Protein AF-A0A496QNT6-F1 (afdb_monomer)

pLDDT: mean 83.69, std 11.9, range [56.31, 95.62]

Foldseek 3Di:
DVVVVVCCQVPVVVHDDPDPDPPPPPDDPPDDPPDDDPVRLVVVLVPDDDPVSLLSCCCVQFVDDSVQSVPFDPVQQDLPQQKGWRACPDPRDIDITGHDPVSSVVVVVVVVD

Nearest PDB structures (foldseek):
  2a3v-assembly1_A  TM=8.321E-01  e=2.592E-07  Vibrio cholerae O1 biovar El Tor str. N16961
  2a3v-assembly1_C  TM=8.320E-01  e=3.368E-07  Vibrio cholerae O1 biovar El Tor str. N16961
  2a3v-assembly1_D  TM=8.325E-01  e=5.325E-07  Vibrio cholerae O1 biovar El Tor str. N16961
  5hxy-assembly5_E  TM=6.626E-01  e=1.233E-05  Thermoplasma acidophilum DSM 1728
  5hxy-assembly4_D  TM=6.886E-01  e=4.007E-05  Thermoplasma acidophilum DSM 1728

Sequence (113 aa):
MLS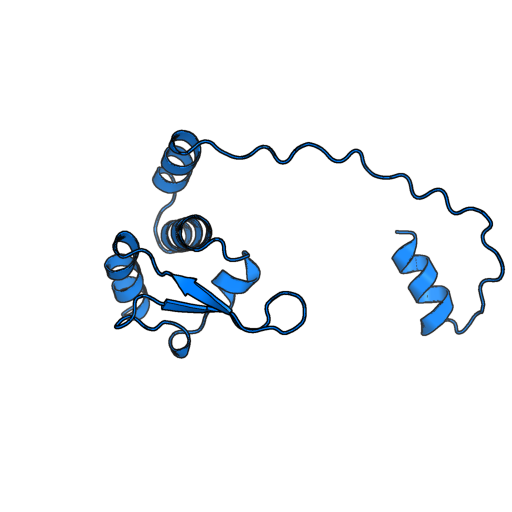AVLFLYRYVLEKEIDDLGPIIRAQKPKRLPVVLSKDEVRKVISQLSGDRRLIAALLYGTGMRLMECLRLRVKDIDLSRNEILIRDG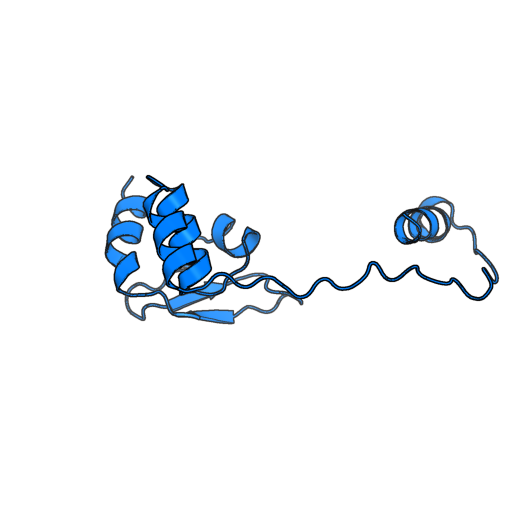KGEKDRITMLPESLKAELIKHLKK

Radius of gyration: 20.89 Å; Cα contacts (8 Å, |Δi|>4): 86; chains: 1; bounding box: 49×29×54 Å

Structure (mmCIF, N/CA/C/O backbone):
data_AF-A0A496QNT6-F1
#
_entry.id   AF-A0A496QNT6-F1
#
loop_
_atom_site.group_PDB
_atom_site.id
_atom_site.type_symbol
_atom_site.label_atom_id
_atom_site.label_alt_id
_atom_site.label_comp_id
_atom_site.label_asym_id
_atom_site.label_entity_id
_atom_site.label_seq_id
_atom_site.pdbx_PDB_ins_code
_atom_site.Cartn_x
_atom_site.Cartn_y
_atom_site.Cartn_z
_atom_site.occupancy
_atom_site.B_iso_or_equiv
_atom_site.auth_seq_id
_atom_site.auth_comp_id
_atom_site.auth_asym_id
_atom_site.auth_atom_id
_atom_site.pdbx_PDB_model_num
ATOM 1 N N . MET A 1 1 ? 13.559 8.981 -22.996 1.00 60.56 1 MET A N 1
ATOM 2 C CA . MET A 1 1 ? 13.701 9.612 -24.324 1.00 60.56 1 MET A CA 1
ATOM 3 C C . MET A 1 1 ? 14.301 8.648 -25.335 1.00 60.56 1 MET A C 1
ATOM 5 O O . MET A 1 1 ? 13.570 8.279 -26.236 1.00 60.56 1 MET A O 1
ATOM 9 N N . LEU A 1 2 ? 15.522 8.126 -25.149 1.00 74.12 2 LEU A N 1
ATOM 10 C CA . LEU A 1 2 ? 16.122 7.186 -26.114 1.00 74.12 2 LEU A CA 1
ATOM 11 C C . LEU A 1 2 ? 15.254 5.950 -26.435 1.00 74.12 2 LEU A C 1
ATOM 13 O O . LEU A 1 2 ? 15.092 5.612 -27.598 1.00 74.12 2 LEU A O 1
ATOM 17 N N . SER A 1 3 ? 14.626 5.318 -25.434 1.00 75.44 3 SER A N 1
ATOM 18 C CA . SER A 1 3 ? 13.741 4.163 -25.675 1.00 75.44 3 SER A CA 1
ATOM 19 C C . SER A 1 3 ? 12.506 4.495 -26.526 1.00 75.44 3 SER A C 1
ATOM 21 O O . SER A 1 3 ? 12.029 3.628 -27.243 1.00 75.44 3 SER A O 1
ATOM 23 N N . ALA A 1 4 ? 11.998 5.731 -26.461 1.00 81.12 4 ALA A N 1
ATOM 24 C CA . ALA A 1 4 ? 10.843 6.156 -27.253 1.00 81.12 4 ALA A CA 1
ATOM 25 C C . ALA A 1 4 ? 11.233 6.412 -28.718 1.00 81.12 4 ALA A C 1
ATOM 27 O O . ALA A 1 4 ? 10.504 6.026 -29.622 1.00 81.12 4 ALA A O 1
ATOM 28 N N . VAL A 1 5 ? 12.416 6.993 -28.951 1.00 81.62 5 VAL A N 1
ATOM 29 C CA . VAL A 1 5 ? 12.968 7.188 -30.303 1.00 81.62 5 VAL A CA 1
ATOM 30 C C . VAL A 1 5 ? 13.302 5.842 -30.950 1.00 81.62 5 VAL A C 1
ATOM 32 O O . VAL A 1 5 ? 12.924 5.604 -32.091 1.00 81.62 5 VAL A O 1
ATOM 35 N N . LEU A 1 6 ? 13.924 4.921 -30.203 1.00 78.94 6 LEU A N 1
ATOM 36 C CA . LEU A 1 6 ? 14.165 3.550 -30.666 1.00 78.94 6 LEU A CA 1
ATOM 37 C C . LEU A 1 6 ? 12.862 2.815 -31.008 1.00 78.94 6 LEU A C 1
ATOM 39 O O . LEU A 1 6 ? 12.815 2.104 -32.006 1.00 78.94 6 LEU A O 1
ATOM 43 N N . PHE A 1 7 ? 11.816 2.987 -30.193 1.00 82.94 7 PHE A N 1
ATOM 44 C CA . PHE A 1 7 ? 10.502 2.401 -30.451 1.00 82.94 7 PHE A CA 1
ATOM 45 C C . PHE A 1 7 ? 9.878 2.950 -31.741 1.00 82.94 7 PHE A C 1
ATOM 47 O O . PHE A 1 7 ? 9.443 2.167 -32.577 1.00 82.94 7 PHE A O 1
ATOM 54 N N . LEU A 1 8 ? 9.895 4.275 -31.931 1.00 85.38 8 LEU A N 1
ATOM 55 C CA . LEU A 1 8 ? 9.386 4.923 -33.142 1.00 85.38 8 LEU A CA 1
ATOM 56 C C . LEU A 1 8 ? 10.072 4.376 -34.401 1.00 85.38 8 LEU A C 1
ATOM 58 O O . LEU A 1 8 ? 9.401 3.959 -35.336 1.00 85.38 8 LEU A O 1
ATOM 62 N N . TYR A 1 9 ? 11.404 4.345 -34.419 1.00 82.50 9 TYR A N 1
ATOM 63 C CA . TYR A 1 9 ? 12.144 3.901 -35.600 1.00 82.50 9 TYR A CA 1
ATOM 64 C C . TYR A 1 9 ? 11.925 2.420 -35.915 1.00 82.50 9 TYR A C 1
ATOM 66 O O . TYR A 1 9 ? 11.683 2.084 -37.069 1.00 82.50 9 TYR A O 1
ATOM 74 N N . ARG A 1 10 ? 11.954 1.551 -34.895 1.00 80.94 10 ARG A N 1
ATOM 75 C CA . ARG A 1 10 ? 11.827 0.101 -35.096 1.00 80.94 10 ARG A CA 1
ATOM 76 C C . ARG A 1 10 ? 10.404 -0.347 -35.417 1.00 80.94 10 ARG A C 1
ATOM 78 O O . ARG A 1 10 ? 10.239 -1.225 -36.247 1.00 80.94 10 ARG A O 1
ATOM 85 N N . TYR A 1 11 ? 9.400 0.216 -34.744 1.00 82.88 11 TYR A N 1
ATOM 86 C CA . TYR A 1 11 ? 8.033 -0.323 -34.777 1.00 82.88 11 TYR A CA 1
ATOM 87 C C . TYR A 1 11 ? 7.022 0.557 -35.508 1.00 82.88 11 TYR A C 1
ATOM 89 O O . TYR A 1 11 ? 5.957 0.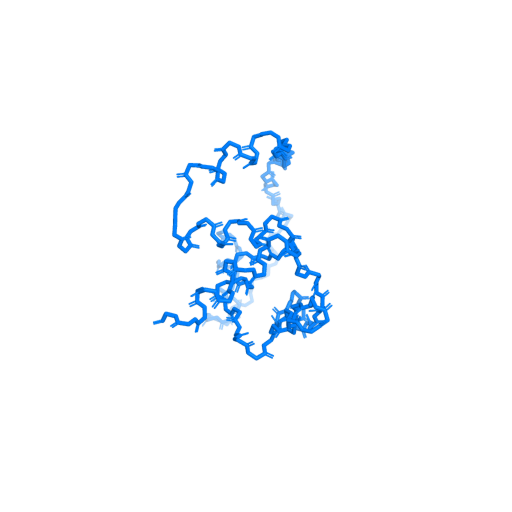067 -35.853 1.00 82.88 11 TYR A O 1
ATOM 97 N N . VAL A 1 12 ? 7.311 1.845 -35.711 1.00 87.06 12 VAL A N 1
ATOM 98 C CA . VAL A 1 12 ? 6.391 2.759 -36.413 1.00 87.06 12 VAL A CA 1
ATOM 99 C C . VAL A 1 12 ? 6.910 3.093 -37.805 1.00 87.06 12 VAL A C 1
ATOM 101 O O . VAL A 1 12 ? 6.139 3.137 -38.753 1.00 87.06 12 VAL A O 1
ATOM 104 N N . LEU A 1 13 ? 8.213 3.346 -37.927 1.00 86.44 13 LEU A N 1
ATOM 105 C CA . LEU A 1 13 ? 8.847 3.694 -39.200 1.00 86.44 13 LEU A CA 1
ATOM 106 C C . LEU A 1 13 ? 9.448 2.480 -39.921 1.00 86.44 13 LEU A C 1
ATOM 108 O O . LEU A 1 13 ? 9.974 2.667 -41.013 1.00 86.44 13 LEU A O 1
ATOM 112 N N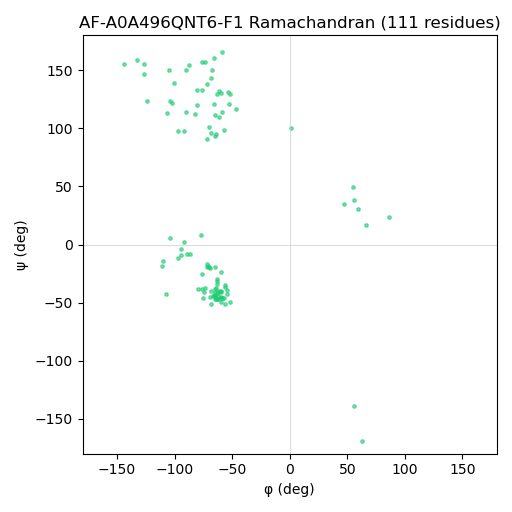 . GLU A 1 14 ? 9.401 1.290 -39.304 1.00 83.12 14 GLU A N 1
ATOM 113 C CA . GLU A 1 14 ? 9.938 0.019 -39.827 1.00 83.12 14 GLU A CA 1
ATOM 114 C C . GLU A 1 14 ? 11.365 0.137 -40.393 1.00 83.12 14 GLU A C 1
ATOM 116 O O . GLU A 1 14 ? 11.735 -0.504 -41.374 1.00 83.12 14 GLU A O 1
ATOM 121 N N . LYS A 1 15 ? 12.193 0.986 -39.773 1.00 81.12 15 LYS A N 1
ATOM 122 C CA . LYS A 1 15 ? 13.590 1.187 -40.159 1.00 81.12 15 LYS A CA 1
ATOM 123 C C . LYS A 1 15 ? 14.504 0.475 -39.179 1.00 81.12 15 LYS A C 1
ATOM 125 O O . LYS A 1 15 ? 14.490 0.762 -37.977 1.00 81.12 15 LYS A O 1
ATOM 130 N N . GLU A 1 16 ? 15.346 -0.408 -39.703 1.00 71.50 16 GLU A N 1
ATOM 131 C CA . GLU A 1 16 ? 16.461 -0.953 -38.942 1.00 71.50 16 GLU A CA 1
ATOM 132 C C . GLU A 1 16 ? 17.450 0.175 -38.639 1.00 71.50 16 GLU A C 1
ATOM 134 O O . GLU A 1 16 ? 17.936 0.871 -39.530 1.00 71.50 16 GLU A O 1
ATOM 139 N N . ILE A 1 17 ? 17.691 0.408 -37.349 1.00 71.25 17 ILE A N 1
ATOM 140 C CA . ILE A 1 17 ? 18.793 1.261 -36.920 1.00 71.25 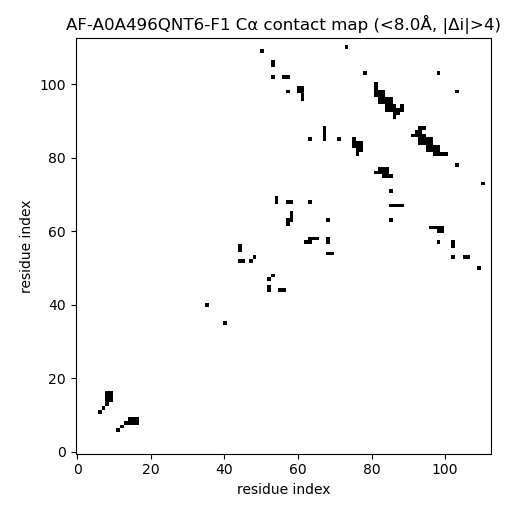17 ILE A CA 1
ATOM 141 C C . ILE A 1 17 ? 19.980 0.330 -36.710 1.00 71.25 17 ILE A C 1
ATOM 143 O O . ILE A 1 17 ? 20.068 -0.309 -35.655 1.00 71.25 17 ILE A O 1
ATOM 147 N N . ASP A 1 18 ? 20.849 0.249 -37.713 1.00 66.94 18 ASP A N 1
ATOM 148 C CA . ASP A 1 18 ? 22.154 -0.384 -37.565 1.00 66.94 18 ASP A CA 1
ATOM 149 C C . ASP A 1 18 ? 23.057 0.419 -36.621 1.00 66.94 18 ASP A C 1
ATOM 151 O O . ASP A 1 18 ? 22.895 1.629 -36.449 1.00 66.94 18 ASP A O 1
ATOM 155 N N . ASP A 1 19 ? 23.942 -0.329 -35.961 1.00 62.78 19 ASP A N 1
ATOM 156 C CA . ASP A 1 19 ? 24.890 0.036 -34.902 1.00 62.78 19 ASP A CA 1
ATOM 157 C C . ASP A 1 19 ? 24.887 1.510 -34.437 1.00 62.78 19 ASP A C 1
ATOM 159 O O . ASP A 1 19 ? 25.522 2.394 -35.008 1.00 62.78 19 ASP A O 1
ATOM 163 N N . LEU A 1 20 ? 24.220 1.764 -33.307 1.00 63.78 20 LEU A N 1
ATOM 164 C CA . LEU A 1 20 ? 24.258 3.056 -32.605 1.00 63.78 20 LEU A CA 1
ATOM 165 C C . LEU A 1 20 ? 25.559 3.271 -31.806 1.00 63.78 20 LEU A C 1
ATOM 167 O O . LEU A 1 20 ? 25.642 4.220 -31.019 1.00 63.78 20 LEU A O 1
ATOM 171 N N . GLY A 1 21 ? 26.552 2.388 -31.956 1.00 66.38 21 GLY A N 1
ATOM 172 C CA . GLY A 1 21 ? 27.747 2.355 -31.126 1.00 66.38 21 GLY A CA 1
ATOM 173 C C . GLY A 1 21 ? 27.418 2.068 -29.653 1.00 66.38 21 GLY A C 1
ATOM 174 O O . GLY A 1 21 ? 26.287 1.706 -29.298 1.00 66.38 21 GLY A O 1
ATOM 175 N N . PRO A 1 22 ? 28.387 2.233 -28.733 1.00 57.50 22 PRO A N 1
ATOM 176 C CA . PRO A 1 22 ? 28.143 2.066 -27.308 1.00 57.50 22 PRO A CA 1
ATOM 177 C C . PRO A 1 22 ? 27.226 3.186 -26.810 1.00 57.50 22 PRO A C 1
ATOM 179 O O . PRO A 1 22 ? 27.657 4.283 -26.460 1.00 57.50 22 PRO A O 1
ATOM 182 N N . ILE A 1 23 ? 25.928 2.894 -26.748 1.00 61.44 23 ILE A N 1
ATOM 183 C CA . ILE A 1 23 ? 24.934 3.754 -26.115 1.00 61.44 23 ILE A CA 1
ATOM 184 C C . ILE A 1 23 ? 25.266 3.836 -24.622 1.00 61.44 23 ILE A C 1
ATOM 186 O O . ILE A 1 23 ? 24.838 3.004 -23.814 1.00 61.44 23 ILE A O 1
ATOM 190 N N . ILE A 1 24 ? 25.998 4.876 -24.232 1.00 59.88 24 ILE A N 1
ATOM 191 C CA . ILE A 1 24 ? 26.231 5.207 -22.830 1.00 59.88 24 ILE A CA 1
ATOM 192 C C . ILE A 1 24 ? 24.911 5.742 -22.280 1.00 59.88 24 ILE A C 1
ATOM 194 O O . ILE A 1 24 ? 24.592 6.931 -22.347 1.00 59.88 24 ILE A O 1
ATOM 198 N N . ARG A 1 25 ? 24.087 4.841 -21.740 1.00 59.59 25 ARG A N 1
ATOM 199 C CA . ARG A 1 25 ? 22.952 5.248 -20.917 1.00 59.59 25 ARG A CA 1
ATOM 200 C C . ARG A 1 25 ? 23.519 5.997 -19.722 1.00 59.59 25 ARG A C 1
ATOM 202 O O . ARG A 1 25 ? 24.096 5.376 -18.834 1.00 59.59 25 ARG A O 1
ATOM 209 N N . ALA A 1 26 ? 23.303 7.308 -19.679 1.00 59.62 26 ALA A N 1
ATOM 210 C CA . ALA A 1 26 ? 23.474 8.076 -18.459 1.00 59.62 26 ALA A CA 1
ATOM 211 C C . ALA A 1 26 ? 22.565 7.449 -17.390 1.00 59.62 26 ALA A C 1
ATOM 213 O O . ALA A 1 26 ? 21.345 7.651 -17.383 1.00 59.62 26 ALA A O 1
ATOM 214 N N . GLN A 1 27 ? 23.140 6.608 -16.528 1.00 59.16 27 GLN A N 1
ATOM 215 C CA . GLN A 1 27 ? 22.431 6.113 -15.365 1.00 59.16 27 GLN A CA 1
ATOM 216 C C . GLN A 1 27 ? 22.177 7.331 -14.493 1.00 59.16 27 GLN A C 1
ATOM 218 O O . GLN A 1 27 ? 23.111 7.932 -13.964 1.00 59.16 27 GLN A O 1
ATOM 223 N N . LYS A 1 28 ? 20.906 7.726 -14.365 1.00 62.38 28 LYS A N 1
ATOM 224 C CA . LYS A 1 28 ? 20.535 8.696 -13.338 1.00 62.38 28 LYS A CA 1
ATOM 225 C C . LYS A 1 28 ? 21.087 8.162 -12.014 1.00 62.38 28 LYS A C 1
ATOM 227 O O . LYS A 1 28 ? 20.846 6.983 -11.730 1.00 62.38 28 LYS A O 1
ATOM 232 N N . PRO A 1 29 ? 21.819 8.974 -11.233 1.00 61.84 29 PRO A N 1
ATOM 233 C CA . PRO A 1 29 ? 22.360 8.520 -9.964 1.00 61.84 29 PRO A CA 1
ATOM 234 C C . PRO A 1 29 ? 21.211 7.933 -9.146 1.00 61.84 29 PRO A C 1
ATOM 236 O O . PRO A 1 29 ? 20.196 8.599 -8.918 1.00 61.84 29 PRO A O 1
ATOM 239 N N . LYS A 1 30 ? 21.337 6.651 -8.781 1.00 58.72 30 LYS A N 1
ATOM 240 C CA . LYS A 1 30 ? 20.379 5.973 -7.909 1.00 58.72 30 LYS A CA 1
ATOM 241 C C . LYS A 1 30 ? 20.472 6.656 -6.551 1.00 58.72 30 LYS A C 1
ATOM 243 O O . LYS A 1 30 ? 21.332 6.322 -5.744 1.00 58.72 30 LYS A O 1
ATOM 248 N N . ARG A 1 31 ? 19.618 7.653 -6.318 1.00 58.62 31 ARG A N 1
ATOM 249 C CA . ARG A 1 31 ? 19.427 8.202 -4.977 1.00 58.62 31 ARG A CA 1
ATOM 250 C C . ARG A 1 31 ? 18.948 7.053 -4.103 1.00 58.62 31 ARG A C 1
ATOM 252 O O . ARG A 1 31 ? 18.043 6.320 -4.508 1.00 58.62 31 ARG A O 1
ATOM 259 N N . LEU A 1 32 ? 19.582 6.879 -2.948 1.00 56.31 32 LEU A N 1
ATOM 260 C CA . LEU A 1 32 ? 19.097 5.931 -1.957 1.00 56.31 32 LEU A CA 1
ATOM 261 C C . LEU A 1 32 ? 17.626 6.267 -1.676 1.00 56.31 32 LEU A C 1
ATOM 263 O O . LEU A 1 32 ? 17.307 7.450 -1.508 1.00 56.31 32 LEU A O 1
ATOM 267 N N . PRO A 1 33 ? 16.717 5.279 -1.697 1.00 59.50 33 PRO A N 1
ATOM 268 C CA . PRO A 1 33 ? 15.341 5.529 -1.318 1.00 59.50 33 PRO A CA 1
ATOM 269 C C . PRO A 1 33 ? 15.349 6.043 0.122 1.00 59.50 33 PRO A C 1
ATOM 271 O O . PRO A 1 33 ? 15.757 5.333 1.039 1.00 59.50 33 PRO A O 1
ATOM 274 N N . VAL A 1 34 ? 14.946 7.299 0.307 1.00 70.69 34 VAL A N 1
ATOM 275 C CA . VAL A 1 34 ? 14.729 7.864 1.638 1.00 70.69 34 VAL A CA 1
ATOM 276 C C . VAL A 1 34 ? 13.485 7.174 2.177 1.00 70.69 34 VAL A C 1
ATOM 278 O O . VAL A 1 34 ? 12.369 7.450 1.737 1.00 70.69 34 VAL A O 1
ATOM 281 N N . VAL A 1 35 ? 13.694 6.194 3.050 1.00 79.94 35 VAL A N 1
ATOM 282 C CA . VAL A 1 35 ? 12.608 5.517 3.753 1.00 79.94 35 VAL A CA 1
ATOM 283 C C . VAL A 1 35 ? 12.171 6.391 4.919 1.00 79.94 35 VAL A C 1
ATOM 285 O O . VAL A 1 35 ? 13.005 6.897 5.664 1.00 79.94 35 VAL A O 1
ATOM 288 N N . LEU A 1 36 ? 10.861 6.578 5.063 1.00 85.25 36 LEU A N 1
ATOM 289 C CA . LEU A 1 36 ? 10.307 7.272 6.220 1.00 85.25 36 LEU A CA 1
ATOM 290 C C . LEU A 1 36 ? 10.429 6.377 7.456 1.00 85.25 36 LEU A C 1
ATOM 292 O O . LEU A 1 36 ? 10.145 5.177 7.405 1.00 85.25 36 LEU A O 1
ATOM 296 N N . SER A 1 37 ? 10.806 6.971 8.581 1.00 91.06 37 SER A N 1
ATOM 297 C CA . SER A 1 37 ? 10.707 6.338 9.892 1.00 91.06 37 SER A CA 1
ATOM 298 C C . SER A 1 37 ? 9.240 6.111 10.283 1.00 91.06 37 SER A C 1
ATOM 300 O O . SER A 1 37 ? 8.322 6.762 9.776 1.00 91.06 37 SER A O 1
ATOM 302 N N . LYS A 1 38 ? 8.996 5.204 11.237 1.00 89.88 38 LYS A N 1
ATOM 303 C CA . LYS A 1 38 ? 7.637 4.916 11.734 1.00 89.88 38 LYS A CA 1
ATOM 304 C C . LYS A 1 38 ? 6.930 6.174 12.255 1.00 89.88 38 LYS A C 1
ATOM 306 O O . LYS A 1 38 ? 5.724 6.320 12.059 1.00 89.88 38 LYS A O 1
ATOM 311 N N . ASP A 1 39 ? 7.668 7.080 12.893 1.00 92.62 39 ASP A N 1
ATOM 312 C CA . ASP A 1 39 ? 7.115 8.323 13.431 1.00 92.62 39 ASP A CA 1
ATOM 313 C C . ASP A 1 39 ? 6.782 9.339 12.340 1.00 92.62 39 ASP A C 1
ATOM 315 O O . ASP A 1 39 ? 5.748 10.001 12.419 1.00 92.62 39 ASP A O 1
ATOM 319 N N . GLU A 1 40 ? 7.598 9.435 11.289 1.00 92.69 40 GLU A N 1
ATOM 320 C CA . GLU A 1 40 ? 7.289 10.280 10.132 1.00 92.69 40 GLU A CA 1
ATOM 321 C C . GLU A 1 40 ? 6.052 9.776 9.394 1.00 92.69 40 GLU A C 1
ATOM 323 O O . GLU A 1 40 ? 5.158 10.564 9.093 1.00 92.69 40 GLU A O 1
ATOM 328 N N . VAL A 1 41 ? 5.941 8.461 9.178 1.00 92.94 41 VAL A N 1
ATOM 329 C CA .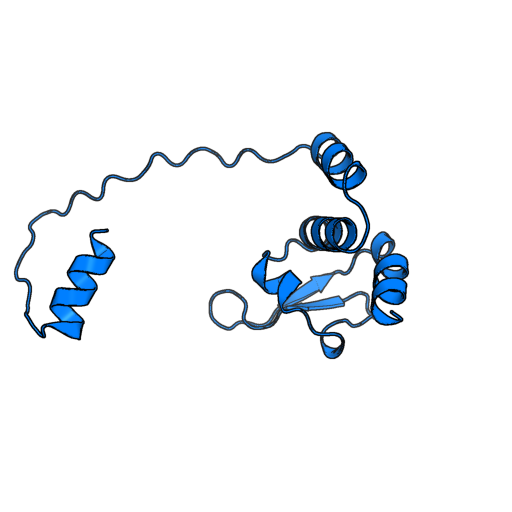 VAL A 1 41 ? 4.736 7.867 8.583 1.00 92.94 41 VAL A CA 1
ATOM 330 C C . VAL A 1 41 ? 3.507 8.183 9.431 1.00 92.94 41 VAL A C 1
ATOM 332 O O . VAL A 1 41 ? 2.486 8.614 8.894 1.00 92.94 41 VAL A O 1
ATOM 335 N N . ARG A 1 42 ? 3.600 8.026 10.758 1.00 91.75 42 ARG A N 1
ATOM 336 C CA . ARG A 1 42 ? 2.496 8.347 11.671 1.00 91.75 42 ARG A CA 1
ATOM 337 C C . ARG A 1 42 ? 2.084 9.816 11.558 1.00 91.75 42 ARG A C 1
ATOM 339 O O . ARG A 1 42 ? 0.891 10.082 11.445 1.00 91.75 42 ARG A O 1
ATOM 346 N N . LYS A 1 43 ? 3.048 10.746 11.543 1.00 94.00 43 LYS A N 1
ATOM 347 C CA . LYS A 1 43 ? 2.798 12.188 11.370 1.00 94.00 43 LYS A CA 1
ATOM 348 C C . LYS A 1 43 ? 2.133 12.502 10.031 1.00 94.00 43 LYS A C 1
ATOM 350 O O . LYS A 1 43 ? 1.232 13.327 9.990 1.00 94.00 43 LYS A O 1
ATOM 355 N N . VAL A 1 44 ? 2.545 11.850 8.945 1.00 93.44 44 VAL A N 1
ATOM 356 C CA . VAL A 1 44 ? 1.942 12.062 7.620 1.00 93.44 44 VAL A CA 1
ATOM 357 C C . VAL A 1 44 ? 0.510 11.531 7.588 1.00 93.44 44 VAL A C 1
ATOM 359 O O . VAL A 1 44 ? -0.404 12.267 7.226 1.00 93.44 44 VAL A O 1
ATOM 362 N N . ILE A 1 45 ? 0.288 10.283 8.011 1.00 93.19 45 ILE A N 1
ATOM 363 C CA . ILE A 1 45 ? -1.046 9.662 7.998 1.00 93.19 45 ILE A CA 1
ATOM 364 C C . ILE A 1 45 ? -2.014 10.410 8.926 1.00 93.19 45 ILE A C 1
ATOM 366 O O . ILE A 1 45 ? -3.193 10.529 8.597 1.00 93.19 45 ILE A O 1
ATOM 370 N N . SER A 1 46 ? -1.542 10.962 10.051 1.00 93.56 46 SER A N 1
ATOM 371 C CA . SER A 1 46 ? -2.402 11.710 10.976 1.00 93.56 46 SER A CA 1
ATOM 372 C C . SER A 1 46 ? -2.891 13.051 10.422 1.00 93.56 46 SER A C 1
ATOM 374 O O . SER A 1 46 ? -3.883 13.567 10.925 1.00 93.56 46 SER A O 1
ATOM 376 N N . GLN A 1 47 ? -2.229 13.610 9.404 1.00 95.62 47 GLN A N 1
ATOM 377 C CA . GLN A 1 47 ? -2.673 14.827 8.708 1.00 95.62 47 GLN A CA 1
ATOM 378 C C . GLN A 1 47 ? -3.654 14.533 7.560 1.00 95.62 47 GLN A C 1
ATOM 380 O O . GLN A 1 47 ? -4.223 15.453 6.975 1.00 95.62 47 GLN A O 1
ATOM 385 N N . LEU A 1 48 ? -3.861 13.259 7.214 1.00 94.31 48 LEU A N 1
ATOM 386 C CA . LEU A 1 48 ? -4.808 12.848 6.182 1.00 94.31 48 LEU A CA 1
ATOM 387 C C . LEU A 1 48 ? -6.194 12.587 6.780 1.00 94.31 48 LEU A C 1
ATOM 389 O O . LEU A 1 48 ? -6.336 12.126 7.913 1.00 94.31 48 LEU A O 1
ATOM 393 N N . SER A 1 49 ? -7.230 12.807 5.973 1.00 92.44 49 SER A N 1
ATOM 394 C CA . SER A 1 49 ? -8.628 12.579 6.346 1.00 92.44 49 SER A CA 1
ATOM 395 C C . SER A 1 49 ? -9.394 11.806 5.267 1.00 92.44 49 SER A C 1
ATOM 397 O O . SER A 1 49 ? -8.982 11.743 4.102 1.00 92.44 49 SER A O 1
ATOM 399 N N . GLY A 1 50 ? -10.505 11.183 5.676 1.00 90.56 50 GLY A N 1
ATOM 400 C CA . GLY A 1 50 ? -11.400 10.431 4.793 1.00 90.56 50 GLY A CA 1
ATOM 401 C C . GLY A 1 50 ? -10.695 9.317 4.014 1.00 90.56 50 GLY A C 1
ATOM 402 O O . GLY A 1 50 ? -9.822 8.625 4.539 1.00 90.56 50 GLY A O 1
ATOM 403 N N . ASP A 1 51 ? -11.052 9.179 2.737 1.00 91.56 51 ASP A N 1
ATOM 404 C CA . ASP A 1 51 ? -10.574 8.095 1.868 1.00 91.56 51 ASP A CA 1
ATOM 405 C C . ASP A 1 51 ? -9.051 8.136 1.660 1.00 91.56 51 ASP A C 1
ATOM 407 O O . ASP A 1 51 ? -8.399 7.099 1.569 1.00 91.56 51 ASP A O 1
ATOM 411 N N . ARG A 1 52 ? -8.442 9.332 1.665 1.00 93.38 52 ARG A N 1
ATOM 412 C CA . ARG A 1 52 ? -6.985 9.500 1.494 1.00 93.38 52 ARG A CA 1
ATOM 413 C C . ARG A 1 52 ? -6.206 8.887 2.651 1.00 93.38 52 ARG A C 1
ATOM 415 O O . ARG A 1 52 ? -5.151 8.296 2.430 1.00 93.38 52 ARG A O 1
ATOM 422 N N . ARG A 1 53 ? -6.729 9.018 3.873 1.00 94.50 53 ARG A N 1
ATOM 423 C CA . ARG A 1 53 ? -6.140 8.406 5.067 1.00 94.50 53 ARG A CA 1
ATOM 424 C C . ARG A 1 53 ? -6.203 6.885 4.979 1.00 94.50 53 ARG A C 1
ATOM 426 O O . ARG A 1 53 ? -5.182 6.240 5.201 1.00 94.50 53 ARG A O 1
ATOM 433 N N . LEU A 1 54 ? -7.359 6.336 4.601 1.00 93.00 54 LEU A N 1
ATOM 434 C CA . LEU A 1 54 ? -7.545 4.893 4.432 1.00 93.00 54 LEU A CA 1
ATOM 435 C C . LEU A 1 54 ? -6.608 4.331 3.353 1.00 93.00 54 LEU A C 1
ATOM 437 O O . LEU A 1 54 ? -5.921 3.343 3.597 1.00 93.00 54 LEU A O 1
ATOM 441 N N . ILE A 1 55 ? -6.507 4.998 2.198 1.00 94.12 55 ILE A N 1
ATOM 442 C CA . ILE A 1 55 ? -5.591 4.614 1.112 1.00 94.12 55 ILE A CA 1
ATOM 443 C C . ILE A 1 55 ? -4.136 4.636 1.593 1.00 94.12 55 ILE A C 1
ATOM 445 O O . ILE A 1 55 ? -3.411 3.663 1.400 1.00 94.12 55 ILE A O 1
ATOM 449 N N . ALA A 1 56 ? -3.693 5.714 2.248 1.00 94.75 56 ALA A N 1
ATOM 450 C CA . ALA A 1 56 ? -2.322 5.810 2.749 1.00 94.75 56 ALA A CA 1
ATOM 451 C C . ALA A 1 56 ? -2.008 4.722 3.789 1.00 94.75 56 ALA A C 1
ATOM 453 O O . ALA A 1 56 ? -0.931 4.124 3.758 1.00 94.75 56 ALA A O 1
ATOM 454 N N . ALA A 1 57 ? -2.959 4.432 4.677 1.00 93.81 57 ALA A N 1
ATOM 455 C CA . ALA A 1 57 ? -2.814 3.391 5.680 1.00 93.81 57 ALA A CA 1
ATOM 456 C C . ALA A 1 57 ? -2.782 1.983 5.062 1.00 93.81 57 ALA A C 1
ATOM 458 O O . ALA A 1 57 ? -1.956 1.169 5.472 1.00 93.81 57 ALA A O 1
ATOM 459 N N . LEU A 1 58 ? -3.604 1.709 4.042 1.00 93.56 58 LEU A N 1
ATOM 460 C CA . LEU A 1 58 ? -3.568 0.452 3.288 1.00 93.56 58 LEU A CA 1
ATOM 461 C C . LEU A 1 58 ? -2.231 0.273 2.569 1.00 93.56 58 LEU A C 1
ATOM 463 O O . LEU A 1 58 ? -1.616 -0.784 2.690 1.00 93.56 58 LEU A O 1
ATOM 467 N N . LEU A 1 59 ? -1.741 1.303 1.875 1.00 93.81 59 LEU A N 1
ATOM 468 C CA . LEU A 1 59 ? -0.441 1.263 1.198 1.00 93.81 59 LEU A CA 1
ATOM 469 C C . LEU A 1 59 ? 0.694 0.941 2.175 1.00 93.81 59 LEU A C 1
ATOM 471 O O . LEU A 1 59 ? 1.522 0.075 1.895 1.00 93.81 59 LEU A O 1
ATOM 475 N N . TYR A 1 60 ? 0.706 1.602 3.334 1.00 93.19 60 TYR A N 1
ATOM 476 C CA . TYR A 1 60 ? 1.724 1.377 4.356 1.00 93.19 60 TYR A CA 1
ATOM 477 C C . TYR A 1 60 ? 1.605 -0.002 5.020 1.00 93.19 60 TYR A C 1
ATOM 479 O O . TYR A 1 60 ? 2.607 -0.691 5.186 1.00 93.19 60 TYR A O 1
ATOM 487 N N . GLY A 1 61 ? 0.391 -0.419 5.385 1.00 90.94 61 GLY A N 1
ATOM 488 C CA . GLY A 1 61 ? 0.155 -1.648 6.141 1.00 90.94 61 GLY A CA 1
ATOM 489 C C . GLY A 1 61 ? 0.267 -2.934 5.323 1.00 90.94 61 GLY A C 1
ATOM 490 O O . GLY A 1 61 ? 0.578 -3.979 5.880 1.00 90.94 61 GLY A O 1
ATOM 491 N N . THR A 1 62 ? 0.039 -2.862 4.011 1.00 90.62 62 THR A N 1
ATOM 492 C CA . THR A 1 62 ? 0.010 -4.040 3.123 1.00 90.62 62 THR A CA 1
ATOM 493 C C . THR A 1 62 ? 1.199 -4.108 2.162 1.00 90.62 62 THR A C 1
ATOM 495 O O . THR A 1 62 ? 1.407 -5.132 1.507 1.00 90.62 62 THR A O 1
ATOM 498 N N . GLY A 1 63 ? 1.953 -3.009 2.018 1.00 89.12 63 GLY A N 1
ATOM 499 C CA . GLY A 1 63 ? 3.061 -2.895 1.067 1.00 89.12 63 GLY A CA 1
ATOM 500 C C . GLY A 1 63 ? 2.641 -2.940 -0.409 1.00 89.12 63 GLY A C 1
ATOM 501 O O . GLY A 1 63 ? 3.476 -3.196 -1.284 1.00 89.12 63 GLY A O 1
ATOM 502 N N . MET A 1 64 ? 1.354 -2.737 -0.708 1.00 90.69 64 MET A N 1
ATOM 503 C CA . MET A 1 64 ? 0.856 -2.729 -2.081 1.00 90.69 64 MET A CA 1
ATOM 504 C C . MET A 1 64 ? 1.265 -1.453 -2.829 1.00 90.69 64 MET A C 1
ATOM 506 O O . MET A 1 64 ? 1.550 -0.409 -2.242 1.00 90.69 64 MET A O 1
ATOM 510 N N . ARG A 1 65 ? 1.301 -1.521 -4.160 1.00 89.44 65 ARG A N 1
ATOM 511 C CA . ARG A 1 65 ? 1.581 -0.350 -5.004 1.00 89.44 65 ARG A CA 1
ATOM 512 C C . ARG A 1 65 ? 0.354 0.555 -5.088 1.00 89.44 65 ARG A C 1
ATOM 514 O O . ARG A 1 65 ? -0.777 0.090 -4.983 1.00 89.44 65 ARG A O 1
ATOM 521 N N . LEU A 1 66 ? 0.567 1.834 -5.405 1.00 90.19 66 LEU A N 1
ATOM 522 C CA . LEU A 1 66 ? -0.522 2.810 -5.555 1.00 90.19 66 LEU A CA 1
ATOM 523 C C . LEU A 1 66 ? -1.628 2.319 -6.505 1.00 90.19 66 LEU A C 1
ATOM 525 O O . LEU A 1 66 ? -2.799 2.312 -6.144 1.00 90.19 66 LEU A O 1
ATOM 529 N N . MET A 1 67 ? -1.247 1.839 -7.692 1.00 89.94 67 MET A N 1
ATOM 530 C CA . MET A 1 67 ? -2.206 1.343 -8.688 1.00 89.94 67 MET A CA 1
ATOM 531 C C . MET A 1 67 ? -2.859 0.008 -8.310 1.00 89.94 67 MET A C 1
ATOM 533 O O . MET A 1 67 ? -3.878 -0.337 -8.900 1.00 89.94 67 MET A O 1
ATOM 537 N N . GLU A 1 68 ? -2.282 -0.752 -7.378 1.00 90.88 68 GLU A N 1
ATOM 538 C CA . GLU A 1 68 ? -2.907 -1.963 -6.825 1.00 90.88 68 GLU A CA 1
ATOM 539 C C . GLU A 1 68 ? -4.011 -1.549 -5.841 1.00 90.88 68 GLU A C 1
ATOM 541 O O . GLU A 1 68 ? -5.143 -2.001 -5.969 1.00 90.88 68 GLU A O 1
ATOM 546 N N . CYS A 1 69 ? -3.724 -0.593 -4.949 1.00 91.69 69 CYS A N 1
ATOM 547 C CA . CYS A 1 69 ? -4.700 -0.061 -3.994 1.00 91.69 69 CYS A CA 1
ATOM 548 C C . CYS A 1 69 ? -5.888 0.624 -4.675 1.00 91.69 69 CYS A C 1
ATOM 550 O O . CYS A 1 69 ? -7.031 0.402 -4.291 1.00 91.69 69 CYS A O 1
ATOM 552 N N . LEU A 1 70 ? -5.634 1.453 -5.692 1.00 90.06 70 LEU A N 1
ATOM 553 C CA . LEU A 1 70 ? -6.689 2.203 -6.384 1.00 90.06 70 LEU A CA 1
ATOM 554 C C . LEU A 1 70 ? -7.581 1.327 -7.275 1.00 90.06 70 LEU A C 1
ATOM 556 O O . LEU A 1 70 ? -8.676 1.747 -7.634 1.00 90.06 70 LEU A O 1
ATOM 560 N N . ARG A 1 71 ? -7.117 0.131 -7.658 1.00 90.25 71 ARG A N 1
ATOM 561 C CA . ARG A 1 71 ? -7.882 -0.826 -8.479 1.00 90.25 71 ARG A CA 1
ATOM 562 C C . ARG A 1 71 ? -8.437 -1.993 -7.666 1.00 90.25 71 ARG A C 1
ATOM 564 O O . ARG A 1 71 ? -9.000 -2.921 -8.250 1.00 90.25 71 ARG A O 1
ATOM 571 N N . LEU A 1 72 ? -8.277 -1.950 -6.344 1.00 91.19 72 LEU A N 1
ATOM 572 C CA . LEU A 1 72 ? -8.759 -2.983 -5.447 1.00 91.19 72 LEU A CA 1
ATOM 573 C C . LEU A 1 72 ? -10.282 -3.091 -5.544 1.00 91.19 72 LEU A C 1
ATOM 575 O O . LEU A 1 72 ? -10.996 -2.089 -5.499 1.00 91.19 72 LEU A O 1
ATOM 579 N N . ARG A 1 73 ? -10.786 -4.317 -5.681 1.00 90.75 73 ARG A N 1
ATOM 580 C CA . ARG A 1 73 ? -12.224 -4.587 -5.744 1.00 90.75 73 ARG A CA 1
ATOM 581 C C . ARG A 1 73 ? -12.684 -5.182 -4.425 1.00 90.75 73 ARG A C 1
ATOM 583 O O . ARG A 1 73 ? -11.951 -5.932 -3.792 1.00 90.75 73 ARG A O 1
ATOM 590 N N . VAL A 1 74 ? -13.940 -4.929 -4.063 1.00 91.00 74 VAL A N 1
ATOM 591 C CA . VAL A 1 74 ? -14.543 -5.454 -2.825 1.00 91.00 74 VAL A CA 1
ATOM 592 C C . VAL A 1 74 ? -14.421 -6.980 -2.731 1.00 91.00 74 VAL A C 1
ATOM 594 O O . VAL A 1 74 ? -14.092 -7.507 -1.678 1.00 91.00 74 VAL A O 1
ATOM 597 N N . LYS A 1 75 ? -14.599 -7.685 -3.856 1.00 92.00 75 LYS A N 1
ATOM 598 C CA . LYS A 1 75 ? -14.483 -9.151 -3.947 1.00 92.00 75 LYS A CA 1
ATOM 599 C C . LYS A 1 75 ? -13.083 -9.706 -3.671 1.00 92.00 75 LYS A C 1
ATOM 601 O O . LYS A 1 75 ? -12.942 -10.900 -3.453 1.00 92.00 75 LYS A O 1
ATOM 606 N N . ASP A 1 76 ? -12.061 -8.861 -3.763 1.00 91.81 76 ASP A N 1
ATOM 607 C CA . ASP A 1 76 ? -10.669 -9.254 -3.569 1.00 91.81 76 ASP A CA 1
ATOM 608 C C . ASP A 1 76 ? -10.236 -9.061 -2.099 1.00 91.81 76 ASP A C 1
ATOM 610 O O . ASP A 1 76 ? -9.084 -9.313 -1.756 1.00 91.81 76 ASP A O 1
ATOM 614 N N . ILE A 1 77 ? -11.149 -8.622 -1.221 1.00 92.88 77 ILE A N 1
ATOM 615 C CA . ILE A 1 77 ? -10.916 -8.426 0.213 1.00 92.88 77 ILE A CA 1
ATOM 616 C C . ILE A 1 77 ? -11.618 -9.547 0.981 1.00 92.88 77 ILE A C 1
ATOM 618 O O . ILE A 1 77 ? -12.847 -9.592 1.044 1.00 92.88 77 ILE A O 1
ATOM 622 N N . ASP A 1 78 ? -10.841 -10.414 1.624 1.00 93.25 78 ASP A N 1
ATOM 623 C CA . ASP A 1 78 ? -11.356 -11.425 2.542 1.00 93.25 78 ASP A CA 1
ATOM 624 C C . ASP A 1 78 ? -11.251 -10.915 3.985 1.00 93.25 78 ASP A C 1
ATOM 626 O O . ASP A 1 78 ? -10.212 -10.994 4.646 1.00 93.25 78 ASP A O 1
ATOM 630 N N . LEU A 1 79 ? -12.364 -10.380 4.490 1.00 90.12 79 LEU A N 1
ATOM 631 C CA . LEU A 1 79 ? -12.471 -9.893 5.868 1.00 90.12 79 LEU A CA 1
ATOM 632 C C . LEU A 1 79 ? -12.493 -11.028 6.905 1.00 90.12 79 LEU A C 1
ATOM 634 O O . LEU A 1 79 ? -12.297 -10.756 8.087 1.00 90.12 79 LEU A O 1
ATOM 638 N N . SER A 1 80 ? -12.760 -12.275 6.508 1.00 90.25 80 SER A N 1
ATOM 639 C CA . SER A 1 80 ? -12.745 -13.417 7.430 1.00 90.25 80 SER A CA 1
ATOM 640 C C . SER A 1 80 ? -11.318 -13.890 7.700 1.00 90.25 80 SER A C 1
ATOM 642 O O . SER A 1 80 ? -10.974 -14.190 8.841 1.00 90.25 80 SER A O 1
ATOM 644 N N . ARG A 1 81 ? -10.476 -13.874 6.661 1.00 90.81 81 ARG A N 1
ATOM 645 C CA . ARG A 1 81 ? -9.064 -14.273 6.721 1.00 90.81 81 ARG A CA 1
ATOM 646 C C . ARG A 1 81 ? -8.101 -13.112 6.951 1.00 90.81 81 ARG A C 1
ATOM 648 O O . ARG A 1 81 ? -6.929 -13.350 7.212 1.00 90.81 81 ARG A O 1
ATOM 655 N N . ASN A 1 82 ? -8.588 -11.872 6.898 1.00 92.19 82 ASN A N 1
ATOM 656 C CA . ASN A 1 82 ? -7.770 -10.656 6.896 1.00 92.19 82 ASN A CA 1
ATOM 657 C C . ASN A 1 82 ? -6.731 -10.671 5.776 1.00 92.19 82 ASN A C 1
ATOM 659 O O . ASN A 1 82 ? -5.546 -10.408 5.983 1.00 92.19 82 ASN A O 1
ATOM 663 N N . GLU A 1 83 ? -7.195 -10.967 4.572 1.00 94.00 83 GLU A N 1
ATOM 664 C CA . GLU A 1 83 ? -6.359 -11.110 3.390 1.00 94.00 83 GLU A CA 1
ATOM 665 C C . GLU A 1 83 ? -6.877 -10.214 2.267 1.00 94.00 83 GLU A C 1
ATOM 667 O O . GLU A 1 83 ? -8.075 -9.964 2.131 1.00 94.00 83 GLU A O 1
ATOM 672 N N . ILE A 1 84 ? -5.953 -9.713 1.453 1.00 94.06 84 ILE A N 1
ATOM 673 C CA . ILE A 1 84 ? -6.252 -8.961 0.240 1.00 94.06 84 ILE A CA 1
ATOM 674 C C . ILE A 1 84 ? -5.570 -9.655 -0.929 1.00 94.06 84 ILE A C 1
ATOM 676 O O . ILE A 1 84 ? -4.346 -9.810 -0.946 1.00 94.06 84 ILE A O 1
ATOM 680 N N . LEU A 1 85 ? -6.362 -10.025 -1.928 1.00 93.25 85 LEU A N 1
ATOM 681 C CA . LEU A 1 85 ? -5.880 -10.528 -3.201 1.00 93.25 85 LEU A CA 1
ATOM 682 C C . LEU A 1 85 ? -5.499 -9.349 -4.105 1.00 93.25 85 LEU A C 1
ATOM 684 O O . LEU A 1 85 ? -6.338 -8.583 -4.572 1.00 93.25 85 LEU A O 1
ATOM 688 N N . ILE A 1 86 ? -4.209 -9.206 -4.379 1.00 90.12 86 ILE A N 1
ATOM 689 C CA . ILE A 1 86 ? -3.693 -8.233 -5.337 1.00 90.12 86 ILE A CA 1
ATOM 690 C C . ILE A 1 86 ? -3.635 -8.906 -6.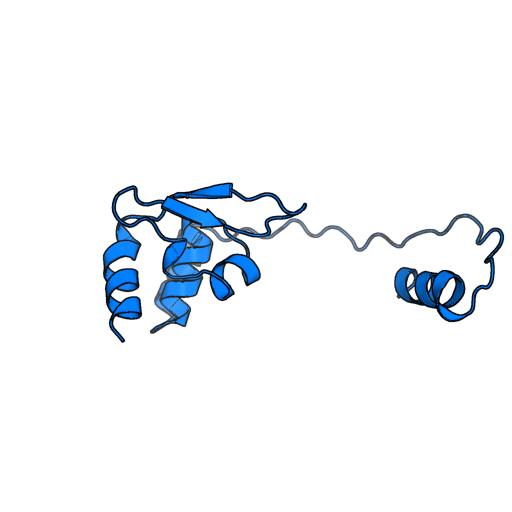703 1.00 90.12 86 ILE A C 1
ATOM 692 O O . ILE A 1 86 ? -2.826 -9.814 -6.904 1.00 90.12 86 ILE A O 1
ATOM 696 N N . ARG A 1 87 ? -4.463 -8.424 -7.632 1.00 83.81 87 ARG A N 1
ATOM 697 C CA . ARG A 1 87 ? -4.453 -8.844 -9.038 1.00 83.81 87 ARG A CA 1
ATOM 698 C C . ARG A 1 87 ? -3.484 -8.024 -9.874 1.00 83.81 87 ARG A C 1
ATOM 700 O O . ARG A 1 87 ? -3.201 -6.870 -9.545 1.00 83.81 87 ARG A O 1
ATOM 707 N N . ASP A 1 88 ? -3.014 -8.614 -10.969 1.00 72.19 88 ASP A N 1
ATOM 708 C CA . ASP A 1 88 ? -2.158 -7.951 -11.962 1.00 72.19 88 ASP A CA 1
ATOM 709 C C . ASP A 1 88 ? -0.880 -7.356 -11.344 1.00 72.19 88 ASP A C 1
ATOM 711 O O . ASP A 1 88 ? -0.412 -6.265 -11.701 1.00 72.19 88 ASP A O 1
ATOM 715 N N . GLY A 1 89 ? -0.297 -8.077 -10.381 1.00 66.25 89 GLY A N 1
ATOM 716 C CA . GLY A 1 89 ? 1.022 -7.756 -9.856 1.00 66.25 89 GLY A CA 1
ATOM 717 C C . GLY A 1 89 ? 2.078 -7.783 -10.966 1.00 66.25 89 GLY A C 1
ATOM 718 O O . GLY A 1 89 ? 1.863 -8.300 -12.059 1.00 66.25 89 GLY A O 1
ATOM 719 N N . LYS A 1 90 ? 3.263 -7.221 -10.701 1.00 64.69 90 LYS A N 1
ATOM 720 C CA . LYS A 1 90 ? 4.386 -7.216 -11.659 1.00 64.69 90 LYS A CA 1
ATOM 721 C C . LYS A 1 90 ? 4.597 -8.614 -12.278 1.00 64.69 90 LYS A C 1
ATOM 723 O O . LYS A 1 90 ? 4.975 -9.537 -11.563 1.00 64.69 90 LYS A O 1
ATOM 728 N N . GLY A 1 91 ? 4.417 -8.719 -13.597 1.00 66.62 91 GLY A N 1
ATOM 729 C CA . GLY A 1 91 ? 4.501 -9.983 -14.339 1.00 66.62 91 GLY A CA 1
ATOM 730 C C . GLY A 1 91 ? 3.199 -10.790 -14.375 1.00 66.62 91 GLY A C 1
ATOM 731 O O . GLY A 1 91 ? 3.285 -12.003 -14.512 1.00 66.62 91 GLY A O 1
ATOM 732 N N . GLU A 1 92 ? 2.044 -10.135 -14.199 1.00 66.00 92 GLU A N 1
ATOM 733 C CA . GLU A 1 92 ? 0.699 -10.742 -14.227 1.00 66.00 92 GLU A CA 1
ATOM 734 C C . GLU A 1 92 ? 0.503 -11.839 -13.174 1.00 66.00 92 GLU A C 1
ATOM 736 O O . GLU A 1 92 ? -0.236 -12.801 -13.361 1.00 66.00 92 GLU A O 1
ATOM 741 N N . LYS A 1 93 ? 1.194 -11.705 -12.037 1.00 75.44 93 LYS A N 1
ATOM 742 C CA . LYS A 1 93 ? 1.072 -12.647 -10.926 1.00 75.44 93 LYS A CA 1
ATOM 743 C C . LYS A 1 93 ? 0.197 -12.073 -9.831 1.00 75.44 93 LYS A C 1
ATOM 745 O O . LYS A 1 93 ? 0.521 -11.034 -9.247 1.00 75.44 93 LYS A O 1
ATOM 750 N N . ASP A 1 94 ? -0.858 -12.812 -9.529 1.00 86.56 94 ASP A N 1
ATOM 751 C CA . ASP A 1 94 ? -1.680 -12.589 -8.354 1.00 86.56 94 ASP A CA 1
ATOM 752 C C . ASP A 1 94 ? -0.884 -12.933 -7.088 1.00 86.56 94 ASP A C 1
ATOM 754 O O . ASP A 1 94 ? -0.068 -13.861 -7.062 1.00 86.56 94 ASP A O 1
ATOM 758 N N . ARG A 1 95 ? -1.101 -12.163 -6.022 1.00 89.94 95 ARG A N 1
ATOM 759 C CA . ARG A 1 95 ? -0.520 -12.433 -4.700 1.00 89.94 95 ARG A CA 1
ATOM 760 C C . ARG A 1 95 ? -1.497 -12.065 -3.600 1.00 89.94 95 ARG A C 1
ATOM 762 O O . ARG A 1 95 ? -2.315 -11.168 -3.774 1.00 89.94 95 ARG A O 1
ATOM 769 N N . ILE A 1 96 ? -1.340 -12.692 -2.445 1.00 91.69 96 ILE A N 1
ATOM 770 C CA . ILE A 1 96 ? -2.094 -12.356 -1.239 1.00 91.69 96 ILE A CA 1
ATOM 771 C C . ILE A 1 96 ? -1.210 -11.502 -0.325 1.00 91.69 96 ILE A C 1
ATOM 773 O O . ILE A 1 96 ? -0.011 -11.758 -0.195 1.00 91.69 96 ILE A O 1
ATOM 777 N N . THR A 1 97 ? -1.790 -10.472 0.286 1.00 92.25 97 THR A N 1
ATOM 778 C CA . THR A 1 97 ? -1.174 -9.691 1.369 1.00 92.25 97 THR A CA 1
ATOM 779 C C . THR A 1 97 ? -2.107 -9.641 2.577 1.00 92.25 97 THR A C 1
ATOM 781 O O . THR A 1 97 ? -3.319 -9.783 2.429 1.00 92.25 97 THR A O 1
ATOM 784 N N . MET A 1 98 ? -1.555 -9.443 3.774 1.00 92.75 98 MET A N 1
ATOM 785 C CA . MET A 1 98 ? -2.346 -9.340 5.002 1.00 92.75 98 MET A CA 1
ATOM 786 C C . MET A 1 98 ? -3.022 -7.971 5.106 1.00 92.75 98 MET A C 1
ATOM 788 O O . MET A 1 98 ? -2.374 -6.937 4.950 1.00 92.75 98 MET A O 1
ATOM 792 N N . LEU A 1 99 ? -4.315 -7.967 5.426 1.00 92.69 99 LEU A N 1
ATOM 793 C CA . LEU A 1 99 ? -5.065 -6.790 5.853 1.00 92.69 99 LEU A CA 1
ATOM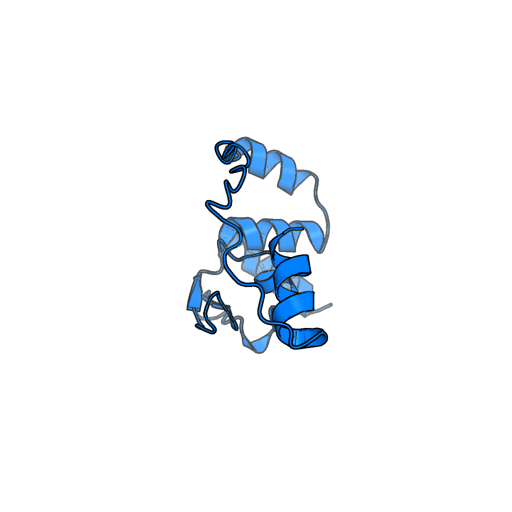 794 C C . LEU A 1 99 ? -4.792 -6.543 7.348 1.00 92.69 99 LEU A C 1
ATOM 796 O O . LEU A 1 99 ? -5.125 -7.394 8.173 1.00 92.69 99 LEU A O 1
ATOM 800 N N . PRO A 1 100 ? -4.245 -5.381 7.742 1.00 91.19 100 PRO A N 1
ATOM 801 C CA . PRO A 1 100 ? -4.106 -5.044 9.153 1.00 91.19 100 PRO A CA 1
ATOM 802 C C . PRO A 1 100 ? -5.472 -4.922 9.839 1.00 91.19 100 PRO A C 1
ATOM 804 O O . PRO A 1 100 ? -6.330 -4.161 9.388 1.00 91.19 100 PRO A O 1
ATOM 807 N N . GLU A 1 101 ? -5.645 -5.597 10.978 1.00 90.62 101 GLU A N 1
ATOM 808 C CA . GLU A 1 101 ? -6.894 -5.565 11.761 1.00 90.62 101 GLU A CA 1
ATOM 809 C C . GLU A 1 101 ? -7.322 -4.144 12.155 1.00 90.62 101 GLU A C 1
ATOM 811 O O . GLU A 1 101 ? -8.503 -3.802 12.132 1.00 90.62 101 GLU A O 1
ATOM 816 N N . SER A 1 102 ? -6.355 -3.262 12.422 1.00 90.69 102 SER A N 1
ATOM 817 C CA . SER A 1 102 ? -6.617 -1.857 12.750 1.00 90.69 102 SER A CA 1
ATOM 818 C C . SER A 1 102 ? -7.354 -1.087 11.647 1.00 90.69 102 SER A C 1
ATOM 820 O O . SER A 1 102 ? -8.018 -0.096 11.944 1.00 90.69 102 SER A O 1
ATOM 822 N N . LEU A 1 103 ? -7.265 -1.530 10.388 1.00 91.00 103 LEU A N 1
ATOM 823 C CA . LEU A 1 103 ? -7.902 -0.879 9.238 1.00 91.00 103 LEU A CA 1
ATOM 824 C C . LEU A 1 103 ? -9.244 -1.506 8.863 1.00 91.00 103 LEU A C 1
ATOM 826 O O . LEU A 1 103 ? -9.996 -0.917 8.088 1.00 91.00 103 LEU A O 1
ATOM 830 N N . LYS A 1 104 ? -9.580 -2.669 9.426 1.00 91.69 104 LYS A N 1
ATOM 831 C CA . LYS A 1 104 ? -10.784 -3.430 9.080 1.00 91.69 104 LYS A CA 1
ATOM 832 C C . LYS A 1 104 ? -12.064 -2.639 9.337 1.00 91.69 104 LYS A C 1
ATOM 834 O O . LYS A 1 104 ? -12.938 -2.581 8.476 1.00 91.69 104 LYS A O 1
ATOM 839 N N . ALA A 1 105 ? -12.156 -1.975 10.488 1.00 91.50 105 ALA A N 1
ATOM 840 C CA . ALA A 1 105 ? -13.319 -1.165 10.844 1.00 91.50 105 ALA A CA 1
ATOM 841 C C . ALA A 1 105 ? -13.497 0.052 9.916 1.00 91.50 105 ALA A C 1
ATOM 843 O O . ALA A 1 105 ? -14.611 0.319 9.459 1.00 91.50 105 ALA A O 1
ATOM 844 N N . GLU A 1 106 ? -12.409 0.769 9.600 1.00 91.38 106 GLU A N 1
ATOM 845 C CA . GLU A 1 106 ? -12.446 1.898 8.657 1.00 91.38 106 GLU A CA 1
ATOM 846 C C . GLU A 1 106 ? -12.811 1.427 7.239 1.00 91.38 106 GLU A C 1
ATOM 848 O O . GLU A 1 106 ? -13.634 2.059 6.577 1.00 91.38 106 GLU A O 1
ATOM 853 N N . LEU A 1 107 ? -12.272 0.285 6.801 1.00 91.75 107 LEU A N 1
ATOM 854 C CA . LEU A 1 107 ? -12.562 -0.307 5.497 1.00 91.75 107 LEU A CA 1
ATOM 855 C C . LEU A 1 107 ? -14.032 -0.726 5.375 1.00 91.75 107 LEU A C 1
ATOM 857 O O . LEU A 1 107 ? -14.692 -0.362 4.407 1.00 91.75 107 LEU A O 1
ATOM 861 N N . ILE A 1 108 ? -14.586 -1.413 6.380 1.00 91.69 108 ILE A N 1
ATOM 862 C CA . ILE A 1 108 ? -16.012 -1.782 6.412 1.00 91.69 108 ILE A CA 1
ATOM 863 C C . ILE A 1 108 ? -16.898 -0.535 6.364 1.00 91.69 108 ILE A C 1
ATOM 865 O O . ILE A 1 108 ? -17.921 -0.531 5.682 1.00 91.69 108 ILE A O 1
ATOM 869 N N . LYS A 1 109 ? -16.521 0.534 7.075 1.00 92.06 109 LYS A N 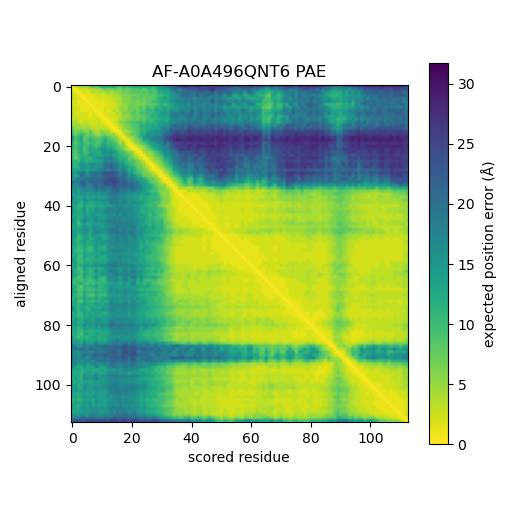1
ATOM 870 C CA . LYS A 1 109 ? -17.257 1.801 7.034 1.00 92.06 109 LYS A CA 1
ATOM 871 C C . LYS A 1 109 ? -17.231 2.422 5.635 1.00 92.06 109 LYS A C 1
ATOM 873 O O . LYS A 1 109 ? -18.264 2.910 5.190 1.00 92.06 109 LYS A O 1
ATOM 878 N N . HIS A 1 110 ? -16.088 2.387 4.953 1.00 90.81 110 HIS A N 1
ATOM 879 C CA . HIS A 1 110 ? -15.955 2.885 3.583 1.00 90.81 110 HIS A CA 1
ATOM 880 C C . HIS A 1 110 ? -16.807 2.076 2.589 1.00 90.81 110 HIS A C 1
ATOM 882 O O . HIS A 1 110 ? -17.431 2.667 1.720 1.00 90.81 110 HIS A O 1
ATOM 888 N N . LEU A 1 111 ? -16.915 0.753 2.764 1.00 88.88 111 LEU A N 1
ATOM 889 C CA . LEU A 1 111 ? -17.731 -0.123 1.907 1.00 88.88 111 LEU A CA 1
ATOM 890 C C . LEU A 1 111 ? -19.251 0.063 2.056 1.00 88.88 111 LEU A C 1
ATOM 892 O O . LEU A 1 111 ? -20.002 -0.378 1.192 1.00 88.88 111 LEU A O 1
ATOM 896 N N . LYS A 1 112 ? -19.713 0.654 3.164 1.00 87.75 112 LYS A N 1
ATOM 897 C CA . LYS A 1 112 ? -21.141 0.910 3.434 1.00 87.75 112 LYS A CA 1
ATOM 898 C C . LYS A 1 112 ? -21.634 2.261 2.911 1.00 87.75 112 LYS A C 1
ATOM 900 O O . LYS A 1 112 ? -22.822 2.548 3.042 1.00 87.75 112 LYS A O 1
ATOM 905 N N . LYS A 1 113 ? -20.720 3.106 2.444 1.00 72.62 113 LYS A N 1
ATOM 906 C CA . LYS A 1 113 ? -21.010 4.440 1.923 1.00 72.62 113 LYS A CA 1
ATOM 907 C C . LYS A 1 113 ? -21.395 4.352 0.452 1.00 72.62 113 LYS A C 1
ATOM 909 O O . LYS A 1 113 ? -22.289 5.131 0.066 1.00 72.62 113 LYS A O 1
#

Solvent-accessible surface area (backbone atoms only — not comparable to full-atom values): 7116 Å² total; per-residue (Å²): 108,70,70,57,54,53,45,43,36,51,74,72,65,69,40,86,78,72,83,81,66,89,75,77,72,80,71,71,82,80,69,77,82,84,74,77,52,75,66,56,48,50,58,54,50,70,75,43,61,71,69,61,26,53,51,53,48,46,36,69,63,46,70,51,52,72,74,48,65,76,65,62,50,76,90,34,51,39,82,89,78,35,33,32,54,43,66,72,30,92,88,71,39,68,48,78,36,57,48,53,73,89,50,47,65,61,51,56,55,61,76,74,109

Mean predicted aligned error: 10.22 Å

Secondary structure (DSSP, 8-state):
-HHHHHHIIIIIS---------------------PPPHHHHHHHHHT--HHHHHHHHHHHHH---HHHHTT--GGGEETTTTEEEEEEETTTEEEEEEPPHHHHHHHHHHHT-